Protein AF-A0A3D1XPF2-F1 (afdb_monomer)

Sequence (114 aa):
CIANILASRASQNQIRTLSVTQKDSYVVLDYTDQEIYVHKKSSSEHKLSKDSVRYKQESLVERIFVHKDNPLKLELKHFLDCATNGHQRKVAINNELYSLEIALNILGQFNKNH

Radius of gyration: 21.71 Å; Cα contacts (8 Å, |Δi|>4): 105; chains: 1; bounding box: 58×36×56 Å

Foldseek 3Di:
DDDDDDDDPPDPDDFDKDWDDDPFWIWIAGPVQRKIKIKGWDDWDFDDDPPDTDTDTDIDIDIDDDDDDDVVVVVVVQVCCCVPVVDDDPDDPVVVVVVVVVVVVVVVVVVVVD

Secondary structure (DSSP, 8-state):
--------SS-SS---EEEEE-SSEEEEEETTTTEEEEEEE---EEEEETTEEEEE--EEEEEEEPP---HHHHHHHHHHHHHHH-PPPSS-HHHHHHHHHHHHHHHHHHHH--

Solvent-accessible surface area (backbone atoms only — not comparable to full-atom values): 7271 Å² total; per-residue (Å²): 139,87,85,88,85,88,86,75,88,84,60,88,71,89,80,52,71,51,75,49,83,54,97,59,36,38,36,40,33,35,67,81,81,47,38,37,39,40,39,35,68,44,79,65,58,79,57,83,48,102,87,52,86,56,87,50,81,49,72,47,76,47,77,48,85,57,83,89,66,63,64,67,60,52,49,53,51,52,51,49,39,31,75,75,70,65,45,80,69,96,67,58,67,69,60,53,53,50,51,51,50,51,55,53,50,54,51,53,53,56,67,70,77,108

Mean predicted aligned error: 7.98 Å

Nearest PDB structures (foldseek):
  6yfs-assembly1_AA  TM=3.529E-01  e=3.588E-01  Leviviridae sp.
  6klw-assembly1_H  TM=2.448E-01  e=7.844E-01  Clostridium perfringens
  6yfj-assembly1_AA  TM=3.268E-01  e=2.317E+00  Leviviridae sp.
  8ptk-assembly1_K  TM=2.273E-01  e=1.432E+00  Sus scrofa
  6yfu-assembly1_AA  TM=1.561E-01  e=7.844E-01  Wenzhou levi-like virus 4

Structure (mmCIF, N/CA/C/O backbone):
data_AF-A0A3D1XPF2-F1
#
_entry.id   AF-A0A3D1XPF2-F1
#
loop_
_atom_site.group_PDB
_atom_site.id
_atom_site.type_symbol
_atom_site.label_atom_id
_atom_site.label_alt_id
_atom_site.label_comp_id
_atom_site.label_asym_id
_atom_site.label_entity_id
_atom_site.label_seq_id
_atom_site.pdbx_PDB_ins_code
_atom_site.Cartn_x
_atom_site.Cartn_y
_atom_site.Cartn_z
_atom_site.occupancy
_atom_site.B_iso_or_equiv
_atom_site.auth_seq_id
_atom_site.auth_comp_id
_atom_site.auth_asym_id
_atom_site.auth_atom_id
_atom_site.pdbx_PDB_model_num
ATOM 1 N N . CYS A 1 1 ? 14.061 -8.129 3.938 1.00 86.69 1 CYS A N 1
ATOM 2 C CA . CYS A 1 1 ? 13.899 -7.037 2.951 1.00 86.69 1 CYS A CA 1
ATOM 3 C C . CYS A 1 1 ? 14.203 -5.713 3.647 1.00 86.69 1 CYS A C 1
ATOM 5 O O . CYS A 1 1 ? 14.280 -5.700 4.869 1.00 86.69 1 CYS A O 1
ATOM 7 N N . ILE A 1 2 ? 14.403 -4.633 2.893 1.00 96.06 2 ILE A N 1
ATOM 8 C CA . ILE A 1 2 ? 14.538 -3.272 3.431 1.00 96.06 2 ILE A CA 1
ATOM 9 C C . ILE A 1 2 ? 13.383 -2.451 2.859 1.00 96.06 2 ILE A C 1
ATOM 11 O O . ILE A 1 2 ? 13.060 -2.605 1.681 1.00 96.06 2 ILE A O 1
ATOM 15 N N . ALA A 1 3 ? 12.763 -1.613 3.687 1.00 96.00 3 ALA A N 1
ATOM 16 C CA . ALA A 1 3 ? 11.699 -0.704 3.285 1.00 96.00 3 ALA A CA 1
ATOM 17 C C . ALA A 1 3 ? 12.087 0.729 3.660 1.00 96.00 3 ALA A C 1
ATOM 19 O O . ALA A 1 3 ? 12.429 0.995 4.810 1.00 96.00 3 ALA A O 1
ATOM 20 N N . ASN A 1 4 ? 12.007 1.638 2.688 1.00 95.94 4 ASN A N 1
ATOM 21 C CA . ASN A 1 4 ? 12.223 3.066 2.890 1.00 95.94 4 ASN A CA 1
ATOM 22 C C . ASN A 1 4 ? 10.875 3.778 2.778 1.00 95.94 4 ASN A C 1
ATOM 24 O O . ASN A 1 4 ? 10.213 3.680 1.746 1.00 95.94 4 ASN A O 1
ATOM 28 N N . ILE A 1 5 ? 10.478 4.492 3.831 1.00 94.88 5 ILE A N 1
ATOM 29 C CA . ILE A 1 5 ? 9.223 5.247 3.874 1.00 94.88 5 ILE A CA 1
ATOM 30 C C . ILE A 1 5 ? 9.572 6.730 3.957 1.00 94.88 5 ILE A C 1
ATOM 32 O O . ILE A 1 5 ? 10.199 7.171 4.918 1.00 94.88 5 ILE A O 1
ATOM 36 N N . LEU A 1 6 ? 9.161 7.495 2.947 1.00 94.38 6 LEU A N 1
ATOM 37 C CA . LEU A 1 6 ? 9.312 8.945 2.911 1.00 94.38 6 LEU A CA 1
ATOM 38 C C . LEU A 1 6 ? 7.940 9.596 3.076 1.00 94.38 6 LEU A C 1
ATOM 40 O O . LEU A 1 6 ? 7.027 9.334 2.296 1.00 94.38 6 LEU A O 1
ATOM 44 N N . ALA A 1 7 ? 7.814 10.475 4.065 1.00 93.56 7 ALA A N 1
ATOM 45 C CA . ALA A 1 7 ? 6.626 11.287 4.273 1.00 93.56 7 ALA A CA 1
ATOM 46 C C . ALA A 1 7 ? 7.035 12.733 4.564 1.00 93.56 7 ALA A C 1
ATOM 48 O O . ALA A 1 7 ? 7.929 12.987 5.368 1.00 93.56 7 ALA A O 1
ATOM 49 N N . SER A 1 8 ? 6.375 13.691 3.913 1.00 94.19 8 SER A N 1
ATOM 50 C CA . SER A 1 8 ? 6.598 15.118 4.142 1.00 94.19 8 SER A CA 1
ATOM 51 C C . SER A 1 8 ? 5.290 15.883 4.000 1.00 94.19 8 SER A C 1
ATOM 53 O O . SER A 1 8 ? 4.547 15.680 3.043 1.00 94.19 8 SER A O 1
ATOM 55 N N . ARG A 1 9 ? 5.026 16.785 4.950 1.00 94.19 9 ARG A N 1
ATOM 56 C CA . ARG A 1 9 ? 3.900 17.734 4.894 1.00 94.19 9 ARG A CA 1
ATOM 57 C C . ARG A 1 9 ? 4.291 19.094 4.308 1.00 94.19 9 ARG A C 1
ATOM 59 O O . ARG A 1 9 ? 3.423 19.935 4.126 1.00 94.19 9 ARG A O 1
ATOM 66 N N . ALA A 1 10 ? 5.580 19.325 4.053 1.00 96.50 10 ALA A N 1
ATOM 67 C CA . ALA A 1 10 ? 6.095 20.616 3.588 1.00 96.50 10 ALA A CA 1
ATOM 68 C C . ALA A 1 10 ? 6.041 20.778 2.057 1.00 96.50 10 ALA A C 1
ATOM 70 O O . ALA A 1 10 ? 6.163 21.888 1.549 1.00 96.50 10 ALA A O 1
ATOM 71 N N . SER A 1 11 ? 5.879 19.678 1.317 1.00 93.50 11 SER A N 1
ATOM 72 C CA . SER A 1 11 ? 5.784 19.700 -0.144 1.00 93.50 11 SER A CA 1
ATOM 73 C C . SER A 1 11 ? 4.402 20.168 -0.603 1.00 93.50 11 SER A C 1
ATOM 75 O O . SER A 1 11 ? 3.390 19.682 -0.105 1.00 93.50 11 SER A O 1
ATOM 77 N N . GLN A 1 12 ? 4.359 21.047 -1.608 1.00 92.81 12 GLN A N 1
ATOM 78 C CA . GLN A 1 12 ? 3.122 21.371 -2.334 1.00 92.81 12 GLN A CA 1
ATOM 79 C C . GLN A 1 12 ? 2.733 20.268 -3.331 1.00 92.81 12 GLN A C 1
ATOM 81 O O . GLN A 1 12 ? 1.551 20.063 -3.607 1.00 92.81 12 GLN A O 1
ATOM 86 N N . ASN A 1 13 ? 3.719 19.525 -3.843 1.00 92.06 13 ASN A N 1
ATOM 87 C CA . ASN A 1 13 ? 3.485 18.413 -4.757 1.00 92.06 13 ASN A CA 1
ATOM 88 C C . ASN A 1 13 ? 2.902 17.224 -3.990 1.00 92.06 13 ASN A C 1
ATOM 90 O O . ASN A 1 13 ? 3.500 16.760 -3.013 1.00 92.06 13 ASN A O 1
ATOM 94 N N . GLN A 1 14 ? 1.769 16.705 -4.465 1.00 92.06 14 GLN A N 1
ATOM 95 C CA . GLN A 1 14 ? 1.155 15.491 -3.934 1.00 92.06 14 GLN A CA 1
ATOM 96 C C . GLN A 1 14 ? 1.761 14.266 -4.620 1.00 92.06 14 GLN A C 1
ATOM 98 O O . GLN A 1 14 ? 1.378 13.921 -5.733 1.00 92.06 14 GLN A O 1
ATOM 103 N N . ILE A 1 15 ? 2.698 13.603 -3.944 1.00 94.25 15 ILE A N 1
ATOM 104 C CA . ILE A 1 15 ? 3.344 12.384 -4.438 1.00 94.25 15 ILE A CA 1
ATOM 105 C C . ILE A 1 15 ? 2.882 11.214 -3.574 1.00 94.25 15 ILE A C 1
ATOM 107 O O . ILE A 1 15 ? 3.075 11.218 -2.358 1.00 94.25 15 ILE A O 1
ATOM 111 N N . ARG A 1 16 ? 2.250 10.218 -4.201 1.00 95.38 16 ARG A N 1
ATOM 112 C CA . ARG A 1 16 ? 1.764 8.998 -3.546 1.00 95.38 16 ARG A CA 1
ATOM 113 C C . ARG A 1 16 ? 2.187 7.801 -4.384 1.00 95.38 16 ARG A C 1
ATOM 115 O O . ARG A 1 16 ? 1.417 7.303 -5.197 1.00 95.38 16 ARG A O 1
ATOM 122 N N . THR A 1 17 ? 3.425 7.365 -4.199 1.00 96.19 17 THR A N 1
ATOM 123 C CA . THR A 1 17 ? 4.017 6.282 -4.989 1.00 96.19 17 THR A CA 1
ATOM 124 C C . THR A 1 17 ? 4.568 5.185 -4.092 1.00 96.19 17 THR A C 1
ATOM 126 O O . THR A 1 17 ? 5.159 5.476 -3.053 1.00 96.19 17 THR A O 1
ATOM 129 N N . LEU A 1 18 ? 4.432 3.933 -4.516 1.00 97.56 18 LEU A N 1
ATOM 130 C CA . LEU A 1 18 ? 5.123 2.785 -3.932 1.00 97.56 18 LEU A CA 1
ATOM 131 C C . LEU A 1 18 ? 5.974 2.135 -5.017 1.00 97.56 18 LEU A C 1
ATOM 133 O O . LEU A 1 18 ? 5.484 1.893 -6.116 1.00 97.56 18 LEU A O 1
ATOM 137 N N . SER A 1 19 ? 7.223 1.807 -4.701 1.00 97.12 19 SER A N 1
ATOM 138 C CA . SER A 1 19 ? 8.052 0.981 -5.570 1.00 97.12 19 SER A CA 1
ATOM 139 C C . SER A 1 19 ? 8.560 -0.257 -4.844 1.00 97.12 19 SER A C 1
ATOM 141 O O . SER A 1 19 ? 8.886 -0.224 -3.657 1.00 97.12 19 SER A O 1
ATOM 143 N N . VAL A 1 20 ? 8.593 -1.377 -5.562 1.00 97.44 20 VAL A N 1
ATOM 144 C CA . VAL A 1 20 ? 9.035 -2.672 -5.047 1.00 97.44 20 VAL A CA 1
ATOM 145 C C . VAL A 1 20 ? 10.057 -3.250 -6.011 1.00 97.44 20 VAL A C 1
ATOM 147 O O . VAL A 1 20 ? 9.727 -3.650 -7.128 1.00 97.44 20 VAL A O 1
ATOM 150 N N . THR A 1 21 ? 11.306 -3.313 -5.561 1.00 95.69 21 THR A N 1
ATOM 151 C CA . THR A 1 21 ? 12.392 -3.959 -6.300 1.00 95.69 21 THR A CA 1
ATOM 152 C C . THR A 1 21 ? 12.504 -5.415 -5.877 1.00 95.69 21 THR A C 1
ATOM 154 O O . THR A 1 21 ? 12.659 -5.727 -4.696 1.00 95.69 21 THR A O 1
ATOM 157 N N . GLN A 1 22 ? 12.435 -6.309 -6.853 1.00 94.38 22 GLN A N 1
ATOM 158 C CA . GLN A 1 22 ? 12.567 -7.751 -6.693 1.00 94.38 22 GLN A CA 1
ATOM 159 C C . GLN A 1 22 ? 13.713 -8.252 -7.580 1.00 94.38 22 GLN A C 1
ATOM 161 O O . GLN A 1 22 ? 14.294 -7.497 -8.356 1.00 94.38 22 GLN A O 1
ATOM 166 N N . LYS A 1 23 ? 14.056 -9.537 -7.459 1.00 91.94 23 LYS A N 1
ATOM 167 C CA . LYS A 1 23 ? 15.169 -10.147 -8.201 1.00 91.94 23 LYS A CA 1
ATOM 168 C C . LYS A 1 23 ? 15.046 -9.963 -9.722 1.00 91.94 23 LYS A C 1
ATOM 170 O O . LYS A 1 23 ? 16.033 -9.637 -10.375 1.00 91.94 23 LYS A O 1
ATOM 175 N N . ASP A 1 24 ? 13.838 -10.150 -10.251 1.00 90.88 24 ASP A N 1
ATOM 176 C CA . ASP A 1 24 ? 13.580 -10.225 -11.695 1.00 90.88 24 ASP A CA 1
ATOM 177 C C . ASP A 1 24 ? 12.594 -9.147 -12.193 1.00 90.88 24 ASP A C 1
ATOM 179 O O . ASP A 1 24 ? 12.288 -9.070 -13.386 1.00 90.88 24 ASP A O 1
ATOM 183 N N . SER A 1 25 ? 12.110 -8.287 -11.292 1.00 92.75 25 SER A N 1
ATOM 184 C CA . SER A 1 25 ? 11.102 -7.268 -11.590 1.00 92.75 25 SER A CA 1
ATOM 185 C C . SER A 1 25 ? 11.225 -6.024 -10.717 1.00 92.75 25 SER A C 1
ATOM 187 O O . SER A 1 25 ? 11.709 -6.061 -9.586 1.00 92.75 25 SER A O 1
ATOM 189 N N . TYR A 1 26 ? 10.726 -4.913 -11.246 1.00 95.06 26 TYR A N 1
ATOM 190 C CA . TYR A 1 26 ? 10.549 -3.655 -10.540 1.00 95.06 26 TYR A CA 1
ATOM 191 C C . TYR A 1 26 ? 9.110 -3.183 -10.729 1.00 95.06 26 TYR A C 1
ATOM 193 O O . TYR A 1 26 ? 8.665 -2.968 -11.856 1.00 95.06 26 TYR A O 1
ATOM 201 N N . VAL A 1 27 ? 8.372 -3.077 -9.628 1.00 96.31 27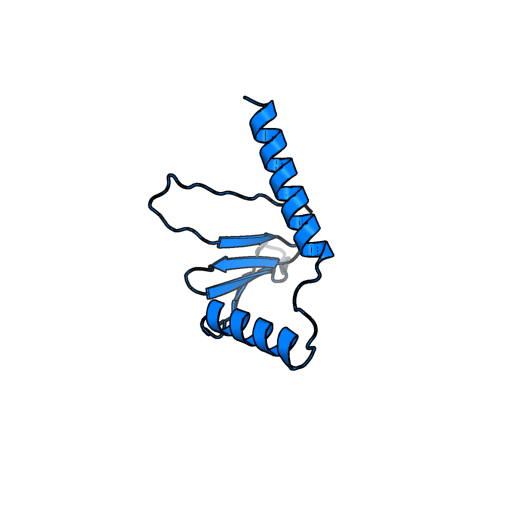 VAL A N 1
ATOM 202 C CA . VAL A 1 27 ? 6.967 -2.663 -9.629 1.00 96.31 27 VAL A CA 1
ATOM 203 C C . VAL A 1 27 ? 6.878 -1.228 -9.144 1.00 96.31 27 VAL A C 1
ATOM 205 O O . VAL A 1 27 ? 7.452 -0.903 -8.108 1.00 96.31 27 VAL A O 1
ATOM 208 N N . VAL A 1 28 ? 6.141 -0.386 -9.861 1.00 96.62 28 VAL A N 1
ATOM 209 C CA . VAL A 1 28 ? 5.822 0.987 -9.462 1.00 96.62 28 VAL A CA 1
ATOM 210 C C . VAL A 1 28 ? 4.314 1.141 -9.437 1.00 96.62 28 VAL A C 1
ATOM 212 O O . VAL A 1 28 ? 3.639 0.792 -10.399 1.00 96.62 28 VAL A O 1
ATOM 215 N N . LEU A 1 29 ? 3.793 1.664 -8.337 1.00 95.69 29 LEU A N 1
ATOM 216 C CA . LEU A 1 29 ? 2.392 2.004 -8.156 1.00 95.69 29 LEU A CA 1
ATOM 217 C C . LEU A 1 29 ? 2.282 3.509 -7.929 1.00 95.69 29 LEU A C 1
ATOM 219 O O . LEU A 1 29 ? 2.893 4.030 -6.994 1.00 95.69 29 LEU A O 1
ATOM 223 N N . ASP A 1 30 ? 1.478 4.173 -8.752 1.00 92.81 30 ASP A N 1
ATOM 224 C CA . ASP A 1 30 ? 1.009 5.535 -8.516 1.00 92.81 30 ASP A CA 1
ATOM 225 C C . ASP A 1 30 ? -0.420 5.480 -7.959 1.00 92.81 30 ASP A C 1
ATOM 227 O O . ASP A 1 30 ? -1.354 5.043 -8.634 1.00 92.81 30 ASP A O 1
ATOM 231 N N . TYR A 1 31 ? -0.597 5.894 -6.703 1.00 91.06 31 TYR A N 1
ATOM 232 C CA . TYR A 1 31 ? -1.903 5.890 -6.042 1.00 91.06 31 TYR A CA 1
ATOM 233 C C . TYR A 1 31 ? -2.800 7.055 -6.474 1.00 91.06 31 TYR A C 1
ATOM 235 O O . TYR A 1 31 ? -4.014 6.974 -6.283 1.00 91.06 31 TYR A O 1
ATOM 243 N N . THR A 1 32 ? -2.230 8.136 -7.013 1.00 88.94 32 THR A N 1
ATOM 244 C CA . THR A 1 32 ? -2.994 9.273 -7.537 1.00 88.94 32 THR A CA 1
ATOM 245 C C . THR A 1 32 ? -3.695 8.861 -8.826 1.00 88.94 32 THR A C 1
ATOM 247 O O . THR A 1 32 ? -4.913 9.003 -8.936 1.00 88.94 32 THR A O 1
ATOM 250 N N . ASP A 1 33 ? -2.948 8.265 -9.755 1.00 87.44 33 ASP A N 1
ATOM 251 C CA . ASP A 1 33 ? -3.491 7.856 -11.054 1.00 87.44 33 ASP A CA 1
ATOM 252 C C . ASP A 1 33 ? -4.094 6.440 -11.042 1.00 87.44 33 ASP A C 1
ATOM 254 O O . ASP A 1 33 ? -4.850 6.080 -11.954 1.00 87.44 33 ASP A O 1
ATOM 258 N N . GLN A 1 34 ? -3.851 5.679 -9.967 1.00 87.50 34 GLN A N 1
ATOM 259 C CA . GLN A 1 34 ? -4.236 4.273 -9.784 1.00 87.50 34 GLN A CA 1
ATOM 260 C C . GLN A 1 34 ? -3.654 3.373 -10.878 1.00 87.50 34 GLN A C 1
ATOM 262 O O . GLN A 1 34 ? -4.351 2.561 -11.491 1.00 87.50 34 GLN A O 1
ATOM 267 N N . GLU A 1 35 ? -2.357 3.531 -11.127 1.00 90.56 35 GLU A N 1
ATOM 268 C CA . GLU A 1 35 ? -1.639 2.815 -12.177 1.00 90.56 35 GLU A CA 1
ATOM 269 C C . GLU A 1 35 ? -0.521 1.969 -11.600 1.00 90.56 35 GLU A C 1
ATOM 271 O O . GLU A 1 35 ? 0.230 2.416 -10.733 1.00 90.56 35 GLU A O 1
ATOM 276 N N . ILE A 1 36 ? -0.394 0.746 -12.113 1.00 95.25 36 ILE A N 1
ATOM 277 C CA . ILE A 1 36 ? 0.686 -0.161 -11.744 1.00 95.25 36 ILE A CA 1
ATOM 278 C C . ILE A 1 36 ? 1.516 -0.455 -12.988 1.00 95.25 36 ILE A C 1
ATOM 280 O O . ILE A 1 36 ? 1.000 -0.921 -14.005 1.00 95.25 36 ILE A O 1
ATOM 284 N N . TYR A 1 37 ? 2.816 -0.220 -12.874 1.00 95.00 37 TYR A N 1
ATOM 285 C CA . TYR A 1 37 ? 3.822 -0.532 -13.874 1.00 95.00 37 TYR A CA 1
ATOM 286 C C . TYR A 1 37 ? 4.691 -1.672 -13.363 1.00 95.00 37 TYR A C 1
ATOM 288 O O . TYR A 1 37 ? 5.267 -1.586 -12.279 1.00 95.00 37 TYR A O 1
ATOM 296 N N . VAL A 1 38 ? 4.801 -2.742 -14.144 1.00 95.25 38 VAL A N 1
ATOM 297 C CA . VAL A 1 38 ? 5.683 -3.870 -13.847 1.00 95.25 38 VAL A CA 1
ATOM 298 C C . VAL A 1 38 ? 6.762 -3.923 -14.915 1.00 95.25 38 VAL A C 1
ATOM 300 O O . VAL A 1 38 ? 6.512 -4.292 -16.061 1.00 95.25 38 VAL A O 1
ATOM 303 N N . HIS A 1 39 ? 7.978 -3.558 -14.530 1.00 92.81 39 HIS A N 1
ATOM 304 C CA . HIS A 1 39 ? 9.164 -3.683 -15.363 1.00 92.81 39 HIS A CA 1
ATOM 305 C C . HIS A 1 39 ? 9.784 -5.056 -15.111 1.00 92.81 39 HIS A C 1
ATOM 307 O O . HIS A 1 39 ? 10.259 -5.322 -14.007 1.00 92.81 39 HIS A O 1
ATOM 313 N N . LYS A 1 40 ? 9.775 -5.939 -16.109 1.00 88.69 40 LYS A N 1
ATOM 314 C CA . LYS A 1 40 ? 10.376 -7.275 -16.015 1.00 88.69 40 LYS A CA 1
ATOM 315 C C . LYS A 1 40 ? 11.711 -7.302 -16.739 1.00 88.69 40 LYS A C 1
ATOM 317 O O . LYS A 1 40 ? 11.842 -6.793 -17.855 1.00 88.69 40 LYS A O 1
ATOM 322 N N . LYS A 1 41 ? 12.696 -7.947 -16.118 1.00 76.81 41 LYS A N 1
ATOM 323 C CA . LYS A 1 41 ? 13.962 -8.255 -16.778 1.00 76.81 41 LYS A CA 1
ATOM 324 C C . LYS A 1 41 ? 13.700 -9.330 -17.838 1.00 76.81 41 LYS A C 1
ATOM 326 O O . LYS A 1 41 ? 13.340 -10.449 -17.485 1.00 76.81 41 LYS A O 1
ATOM 331 N N . SER A 1 42 ? 13.859 -9.003 -19.121 1.00 64.81 42 SER A N 1
ATOM 332 C CA . SER A 1 42 ? 13.871 -10.027 -20.174 1.00 64.81 42 SER A CA 1
ATOM 333 C C . SER A 1 42 ? 15.264 -10.658 -20.258 1.00 64.81 42 SER A C 1
ATOM 335 O O . SER A 1 42 ? 16.264 -10.059 -19.846 1.00 64.81 42 SER A O 1
ATOM 337 N N . SER A 1 43 ? 15.332 -11.893 -20.751 1.00 60.28 43 SER A N 1
ATOM 338 C CA . SER A 1 43 ? 16.578 -12.641 -20.905 1.00 60.28 43 SER A CA 1
ATOM 339 C C . SER A 1 43 ? 17.574 -11.879 -21.781 1.00 60.28 43 SER A C 1
ATOM 341 O O . SER A 1 43 ? 17.261 -11.482 -22.902 1.00 60.28 43 SER A O 1
ATOM 343 N N . SER A 1 44 ? 18.796 -11.702 -21.286 1.00 56.56 44 SER A N 1
ATOM 344 C CA . SER A 1 44 ? 19.924 -11.218 -22.078 1.00 56.56 44 SER A CA 1
ATOM 345 C C . SER A 1 44 ? 20.442 -12.357 -22.959 1.00 56.56 44 SER A C 1
ATOM 347 O O . SER A 1 44 ? 21.075 -13.286 -22.456 1.00 56.56 44 SER A O 1
ATOM 349 N N . GLU A 1 45 ? 20.179 -12.312 -24.265 1.00 52.72 45 GLU A N 1
ATOM 350 C CA . GLU A 1 45 ? 20.828 -13.225 -25.210 1.00 52.72 45 GLU A CA 1
ATOM 351 C C . GLU A 1 45 ? 22.250 -12.736 -25.520 1.00 52.72 45 GLU A C 1
ATOM 353 O O . GLU A 1 45 ? 22.448 -11.674 -26.115 1.00 52.72 45 GLU A O 1
ATOM 358 N N . HIS A 1 46 ? 23.256 -13.536 -25.162 1.00 51.75 46 HIS A N 1
ATOM 359 C CA . HIS A 1 46 ? 24.629 -13.357 -25.629 1.00 51.75 46 HIS A CA 1
ATOM 360 C C . HIS A 1 46 ? 24.844 -14.189 -26.897 1.00 51.75 46 HIS A C 1
ATOM 362 O O . HIS A 1 46 ? 25.154 -15.376 -26.822 1.00 51.75 46 HIS A O 1
ATOM 368 N N . LYS A 1 47 ? 24.704 -13.582 -28.080 1.00 52.31 47 LYS A N 1
ATOM 369 C CA . LYS A 1 47 ? 25.179 -14.210 -29.324 1.00 52.31 47 LYS A CA 1
ATOM 370 C C . LYS A 1 47 ? 26.636 -13.818 -29.550 1.00 52.31 47 LYS A C 1
ATOM 372 O O . LYS A 1 47 ? 26.923 -12.716 -30.012 1.00 52.31 47 LYS A O 1
ATOM 377 N N . LEU A 1 48 ? 27.555 -14.722 -29.210 1.00 50.38 48 LEU A N 1
ATOM 378 C CA . LEU A 1 48 ? 28.952 -14.635 -29.634 1.00 50.38 48 LEU A CA 1
ATOM 379 C C . LEU A 1 48 ? 29.023 -14.985 -31.127 1.00 50.38 48 LEU A C 1
ATOM 381 O O . LEU A 1 48 ? 28.924 -16.151 -31.499 1.00 50.38 48 LEU A O 1
ATOM 385 N N . SER A 1 49 ? 29.174 -13.977 -31.985 1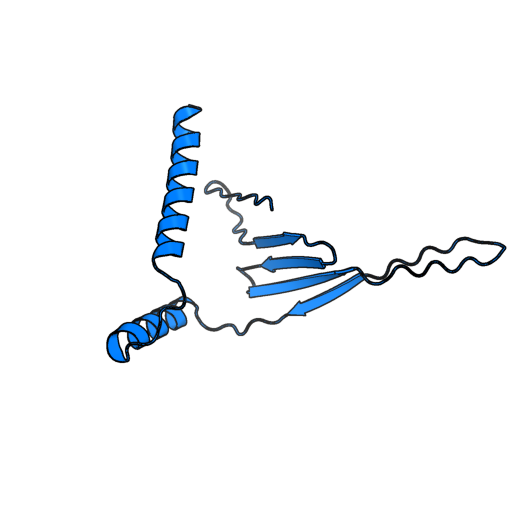.00 55.31 49 SER A N 1
ATOM 386 C CA . SER A 1 49 ? 29.688 -14.175 -33.345 1.00 55.31 49 SER A CA 1
ATOM 387 C C . SER A 1 49 ? 31.175 -13.829 -33.345 1.00 55.31 49 SER A C 1
ATOM 389 O O . SER A 1 49 ? 31.576 -12.913 -32.625 1.00 55.31 49 SER A O 1
ATOM 391 N N . LYS A 1 50 ? 31.982 -14.555 -34.131 1.00 57.72 50 LYS A N 1
ATOM 392 C CA . LYS A 1 50 ? 33.459 -14.507 -34.120 1.00 57.72 50 LYS A CA 1
ATOM 393 C C . LYS A 1 50 ? 34.071 -13.102 -34.270 1.00 57.72 50 LYS A C 1
ATOM 395 O O . LYS A 1 50 ? 35.207 -12.933 -33.851 1.00 57.72 50 LYS A O 1
ATOM 400 N N . ASP A 1 51 ? 33.318 -12.110 -34.754 1.00 59.59 51 ASP A N 1
ATOM 401 C CA . ASP A 1 51 ? 33.840 -10.771 -35.070 1.00 59.59 51 ASP A CA 1
ATOM 402 C C . ASP A 1 51 ? 33.162 -9.599 -34.331 1.00 59.59 51 ASP A C 1
ATOM 404 O O . ASP A 1 51 ? 33.536 -8.447 -34.537 1.00 59.59 51 ASP A O 1
ATOM 408 N N . SER A 1 52 ? 32.176 -9.835 -33.453 1.00 56.72 52 SER A N 1
ATOM 409 C CA . SER A 1 52 ? 31.600 -8.749 -32.638 1.00 56.72 52 SER A CA 1
ATOM 410 C C . SER A 1 52 ? 30.736 -9.262 -31.487 1.00 56.72 52 SER A C 1
ATOM 412 O O . SER A 1 52 ? 29.835 -10.078 -31.701 1.00 56.72 52 SER A O 1
ATOM 414 N N . VAL A 1 53 ? 30.927 -8.712 -30.286 1.00 58.59 53 VAL A N 1
ATOM 415 C CA . VAL A 1 53 ? 29.993 -8.885 -29.165 1.00 58.59 53 VAL A CA 1
ATOM 416 C C . VAL A 1 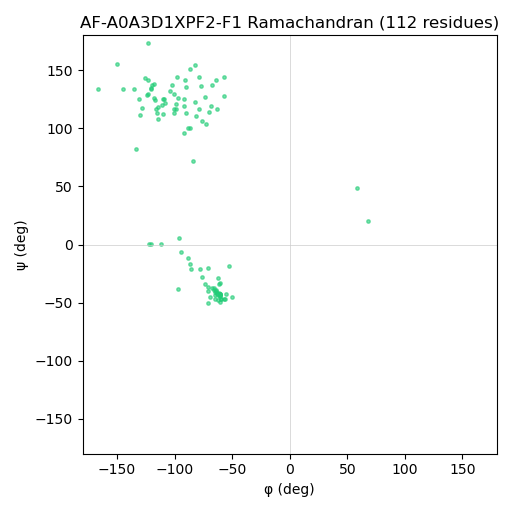53 ? 28.835 -7.901 -29.348 1.00 58.59 53 VAL A C 1
ATOM 418 O O . VAL A 1 53 ? 29.019 -6.694 -29.214 1.00 58.59 53 VAL A O 1
ATOM 421 N N . ARG A 1 54 ? 27.629 -8.397 -29.650 1.00 58.62 54 ARG A N 1
ATOM 422 C CA . ARG A 1 54 ? 26.394 -7.595 -29.582 1.00 58.62 54 ARG A CA 1
ATOM 423 C C . ARG A 1 54 ? 25.673 -7.894 -28.273 1.00 58.62 54 ARG A C 1
ATOM 425 O O . ARG A 1 54 ? 25.240 -9.021 -28.050 1.00 58.62 54 ARG A O 1
ATOM 432 N N . TYR A 1 55 ? 25.540 -6.881 -27.423 1.00 55.19 55 TYR A N 1
ATOM 433 C CA . TYR A 1 55 ? 24.741 -6.950 -26.202 1.00 55.19 55 TYR A CA 1
ATOM 434 C C . TYR A 1 55 ? 23.314 -6.476 -26.506 1.00 55.19 55 TYR A C 1
ATOM 436 O O . TYR A 1 55 ? 23.123 -5.335 -26.926 1.00 55.19 55 TYR A O 1
ATOM 444 N N . LYS A 1 56 ? 22.315 -7.346 -26.319 1.00 61.72 56 LYS A N 1
ATOM 445 C CA . LYS A 1 56 ? 20.893 -6.987 -26.403 1.00 61.72 56 LYS A CA 1
ATOM 446 C C . LYS A 1 56 ? 20.266 -7.187 -25.029 1.00 61.72 56 LYS A C 1
ATOM 448 O O . LYS A 1 56 ? 20.214 -8.306 -24.526 1.00 61.72 56 LYS A O 1
ATOM 453 N N . GLN A 1 57 ? 19.798 -6.097 -24.433 1.00 61.94 57 GLN A N 1
ATOM 454 C CA . GLN A 1 57 ? 19.016 -6.127 -23.206 1.00 61.94 57 GLN A CA 1
ATOM 455 C C . GLN A 1 57 ? 17.585 -5.741 -23.548 1.00 61.94 57 GLN A C 1
ATOM 457 O O . GLN A 1 57 ? 17.313 -4.609 -23.940 1.00 61.94 57 GLN A O 1
ATOM 462 N N . GLU A 1 58 ? 16.678 -6.699 -23.425 1.00 65.88 58 GLU A N 1
ATOM 463 C CA . GLU A 1 58 ? 15.251 -6.453 -23.567 1.00 65.88 58 GLU A CA 1
ATOM 464 C C . GLU A 1 58 ? 14.653 -6.130 -22.190 1.00 65.88 58 GLU A C 1
ATOM 466 O O . GLU A 1 58 ? 15.038 -6.696 -21.164 1.00 65.88 58 GLU A O 1
ATOM 471 N N . SER A 1 59 ? 13.717 -5.189 -22.159 1.00 68.25 59 SER A N 1
ATOM 472 C CA . SER A 1 59 ? 12.954 -4.830 -20.966 1.00 68.25 59 SER A CA 1
ATOM 473 C C . SER A 1 59 ? 11.487 -4.808 -21.360 1.00 68.25 59 SER A C 1
ATOM 475 O O . SER A 1 59 ? 11.127 -4.150 -22.337 1.00 68.25 59 SER A O 1
ATOM 477 N N . LEU A 1 60 ? 10.659 -5.562 -20.640 1.00 83.31 60 LEU A N 1
ATOM 478 C CA . LEU A 1 60 ? 9.214 -5.590 -20.847 1.00 83.31 60 LEU A CA 1
ATOM 479 C C . LEU A 1 60 ? 8.562 -4.707 -19.784 1.00 83.31 60 LEU A C 1
ATOM 481 O O . LEU A 1 60 ? 8.846 -4.867 -18.596 1.00 83.31 60 LEU A O 1
ATOM 485 N N . VAL A 1 61 ? 7.684 -3.796 -20.204 1.00 87.94 61 VAL A N 1
ATOM 486 C CA . VAL A 1 61 ? 6.896 -2.961 -19.291 1.00 87.94 61 VAL A CA 1
ATOM 487 C C . VAL A 1 61 ? 5.427 -3.315 -19.453 1.00 87.94 61 VAL A C 1
ATOM 489 O O . VAL A 1 61 ? 4.834 -3.077 -20.502 1.00 87.94 61 VAL A O 1
ATOM 492 N N . GLU A 1 62 ? 4.845 -3.888 -18.407 1.00 90.50 62 GLU A N 1
ATOM 493 C CA . GLU A 1 62 ? 3.416 -4.180 -18.332 1.00 90.50 62 GLU A CA 1
ATOM 494 C C . GLU A 1 62 ? 2.719 -3.058 -17.561 1.00 90.50 62 GLU A C 1
ATOM 496 O O . GLU A 1 62 ? 3.098 -2.744 -16.432 1.00 90.50 62 GLU A O 1
ATOM 501 N N . ARG A 1 63 ? 1.690 -2.458 -18.165 1.00 92.00 63 ARG A N 1
ATOM 502 C CA . ARG A 1 63 ? 0.804 -1.499 -17.498 1.00 92.00 63 ARG A CA 1
ATOM 503 C C . ARG A 1 63 ? -0.476 -2.216 -17.097 1.00 92.00 63 ARG A C 1
ATOM 505 O O . ARG A 1 63 ? -1.213 -2.693 -17.957 1.00 92.00 63 ARG A O 1
ATOM 512 N N . ILE A 1 64 ? -0.733 -2.287 -15.797 1.00 90.56 64 ILE A N 1
ATOM 513 C CA . ILE A 1 64 ? -1.933 -2.906 -15.239 1.00 90.56 64 ILE A CA 1
ATOM 514 C C . ILE A 1 64 ? -2.931 -1.795 -14.921 1.00 90.56 64 ILE A C 1
ATOM 516 O O . ILE A 1 64 ? -2.653 -0.892 -14.129 1.00 90.56 64 ILE A O 1
ATOM 520 N N . PHE A 1 65 ? -4.105 -1.878 -15.541 1.00 82.75 65 PHE A N 1
ATOM 521 C CA . PHE A 1 65 ? -5.214 -0.974 -15.264 1.00 82.75 65 PHE A CA 1
ATOM 522 C C . PHE A 1 65 ? -5.973 -1.447 -14.028 1.00 82.75 65 PHE A C 1
ATOM 524 O O . PHE A 1 65 ? -6.472 -2.573 -13.988 1.00 82.75 65 PHE A O 1
ATOM 531 N N . VAL A 1 66 ? -6.079 -0.579 -13.025 1.00 84.25 66 VAL A N 1
ATOM 532 C CA . VAL A 1 66 ? -6.888 -0.834 -11.832 1.00 84.25 66 VAL A CA 1
ATOM 533 C C . VAL A 1 66 ? -8.303 -0.311 -12.071 1.00 84.25 66 VAL A C 1
ATOM 535 O O . VAL A 1 66 ? -8.494 0.788 -12.596 1.00 84.25 66 VAL A O 1
ATOM 538 N N . HIS A 1 67 ? -9.313 -1.098 -11.698 1.00 79.12 67 HIS A N 1
ATOM 539 C CA . HIS A 1 67 ? -10.699 -0.645 -11.761 1.00 79.12 67 HIS A CA 1
ATOM 540 C C . HIS A 1 67 ? -10.938 0.460 -10.723 1.00 79.12 67 HIS A C 1
ATOM 542 O O . HIS A 1 67 ? -10.775 0.237 -9.522 1.00 79.12 67 HIS A O 1
ATOM 548 N N . LYS A 1 68 ? -11.318 1.652 -11.194 1.00 76.25 68 LYS A N 1
ATOM 549 C CA . LYS A 1 68 ? -11.433 2.864 -10.374 1.00 76.25 68 LYS A CA 1
ATOM 550 C C . LYS A 1 68 ? -12.782 2.940 -9.660 1.00 76.25 68 LYS A C 1
ATOM 552 O O . LYS A 1 68 ? -13.636 3.749 -10.010 1.00 76.25 68 LYS A O 1
ATOM 557 N N . ASP A 1 69 ? -12.979 2.102 -8.651 1.00 84.94 69 ASP A N 1
ATOM 558 C CA . ASP A 1 69 ? -14.071 2.292 -7.697 1.00 84.94 69 ASP A CA 1
ATOM 559 C C . ASP A 1 69 ? -13.635 3.222 -6.557 1.00 84.94 69 ASP A C 1
ATOM 561 O O . ASP A 1 69 ? -12.462 3.287 -6.188 1.00 84.94 69 ASP A O 1
ATOM 565 N N . ASN A 1 70 ? -14.587 3.951 -5.969 1.00 90.06 70 ASN A N 1
ATOM 566 C CA . ASN A 1 70 ? -14.291 4.812 -4.826 1.00 90.06 70 ASN A CA 1
ATOM 567 C C . ASN A 1 70 ? -13.818 3.945 -3.631 1.00 90.06 70 ASN A C 1
ATOM 569 O O . ASN A 1 70 ? -14.609 3.141 -3.125 1.00 90.06 70 ASN A O 1
ATOM 573 N N . PRO A 1 71 ? -12.568 4.100 -3.150 1.00 90.06 71 PRO A N 1
ATOM 574 C CA . PRO A 1 71 ? -11.999 3.204 -2.144 1.00 90.06 71 PRO A CA 1
ATOM 575 C C . PRO A 1 71 ? -12.728 3.298 -0.799 1.00 90.06 71 PRO A C 1
ATOM 577 O O . PRO A 1 71 ? -12.989 2.270 -0.182 1.00 90.06 71 PRO A O 1
ATOM 580 N N . LEU A 1 72 ? -13.157 4.499 -0.396 1.00 93.94 72 LEU A N 1
ATOM 581 C CA . LEU A 1 72 ? -13.935 4.700 0.829 1.00 93.94 72 LEU A CA 1
ATOM 582 C C . LEU A 1 72 ? -15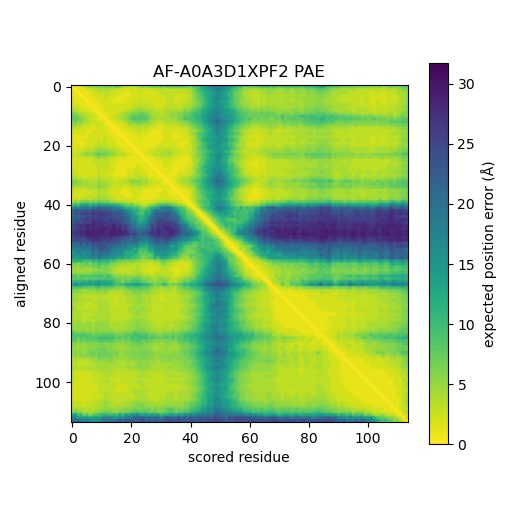.304 4.010 0.740 1.00 93.94 72 LEU A C 1
ATOM 584 O O . LEU A 1 72 ? -15.747 3.361 1.682 1.00 93.94 72 LEU A O 1
ATOM 588 N N . LYS A 1 73 ? -15.968 4.080 -0.418 1.00 95.56 73 LYS A N 1
ATOM 589 C CA . LYS A 1 73 ? -17.222 3.349 -0.660 1.00 95.56 73 LYS A CA 1
ATOM 590 C C . LYS A 1 73 ? -17.014 1.839 -0.534 1.00 95.56 73 LYS A C 1
ATOM 592 O O . LYS A 1 73 ? -17.865 1.163 0.040 1.00 95.56 73 LYS A O 1
ATOM 597 N N . LEU A 1 74 ? -15.924 1.302 -1.084 1.00 94.00 74 LEU A N 1
ATOM 598 C CA . LEU A 1 74 ? -15.605 -0.126 -0.984 1.00 94.00 74 LEU A CA 1
ATOM 599 C C . LEU A 1 74 ? -15.293 -0.547 0.457 1.00 94.00 74 LEU A C 1
ATOM 601 O O . LEU A 1 74 ? -15.724 -1.618 0.879 1.00 94.00 74 LEU A O 1
ATOM 605 N N . GLU A 1 75 ? -14.585 0.290 1.209 1.00 94.62 75 GLU A N 1
ATOM 606 C CA . GLU A 1 75 ? -14.274 0.061 2.620 1.00 94.62 75 GLU A CA 1
ATOM 607 C C . GLU A 1 75 ? -15.535 0.069 3.490 1.00 94.62 75 GLU A C 1
ATOM 609 O O . GLU A 1 75 ? -15.758 -0.868 4.253 1.00 94.62 75 GLU A O 1
ATOM 614 N N . LEU A 1 76 ? -16.417 1.057 3.317 1.00 96.81 76 LEU A N 1
ATOM 615 C CA . LEU A 1 76 ? -17.683 1.132 4.052 1.00 96.81 76 LEU A CA 1
ATOM 616 C C . LEU A 1 76 ? -18.611 -0.043 3.727 1.00 96.81 76 LEU A C 1
ATOM 618 O O . LEU A 1 76 ? -19.238 -0.599 4.627 1.00 96.81 76 LEU A O 1
ATOM 622 N N . LYS A 1 77 ? -18.677 -0.464 2.458 1.00 96.19 77 LYS A N 1
ATOM 623 C CA . LYS A 1 77 ? -19.405 -1.683 2.071 1.00 96.19 77 LYS A CA 1
ATOM 624 C C . LYS A 1 77 ? -18.843 -2.915 2.773 1.00 96.19 77 LYS A C 1
ATOM 626 O O . LYS A 1 77 ? -19.611 -3.700 3.314 1.00 96.19 77 LYS A O 1
ATOM 631 N N . HIS A 1 78 ? -17.518 -3.062 2.779 1.00 95.69 78 HIS A N 1
ATOM 632 C CA . HIS A 1 78 ? -16.833 -4.165 3.453 1.00 95.69 78 HIS A CA 1
ATOM 633 C C . HIS A 1 78 ? -17.105 -4.162 4.963 1.00 95.69 78 HIS A C 1
ATOM 635 O O . HIS A 1 78 ? -17.367 -5.209 5.550 1.00 95.69 78 HIS A O 1
ATOM 641 N N . PHE A 1 79 ? -17.090 -2.986 5.590 1.00 95.75 79 PHE A N 1
ATOM 642 C CA . PHE A 1 79 ? -17.431 -2.818 7.000 1.00 95.75 79 PHE A CA 1
A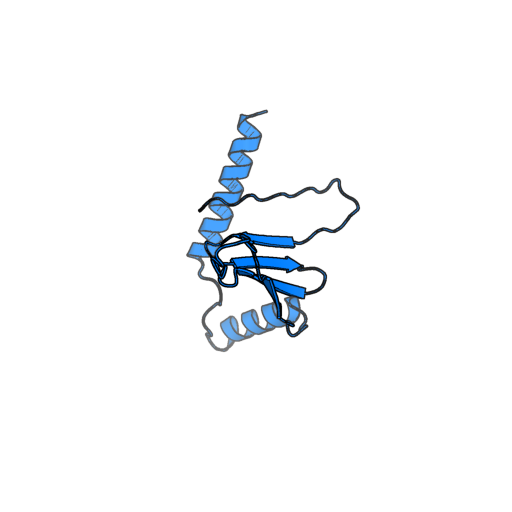TOM 643 C C . PHE A 1 79 ? -18.870 -3.259 7.304 1.00 95.75 79 PHE A C 1
ATOM 645 O O . PHE A 1 79 ? -19.079 -4.060 8.215 1.00 95.75 79 PHE A O 1
ATOM 652 N N . LEU A 1 80 ? -19.848 -2.785 6.524 1.00 97.62 80 LEU A N 1
ATOM 653 C CA . LEU A 1 80 ? -21.253 -3.166 6.689 1.00 97.62 80 LEU A CA 1
ATOM 654 C C . LEU A 1 80 ? -21.453 -4.672 6.514 1.00 97.62 80 LEU A C 1
ATOM 656 O O . LEU A 1 80 ? -22.159 -5.282 7.310 1.00 97.62 80 LEU A O 1
ATOM 660 N N . ASP A 1 81 ? -20.806 -5.278 5.521 1.00 97.06 81 ASP A N 1
ATOM 661 C CA . ASP A 1 81 ? -20.881 -6.718 5.268 1.00 97.06 81 ASP A CA 1
ATOM 662 C C . ASP A 1 81 ? -20.305 -7.540 6.434 1.00 97.06 81 ASP A C 1
ATOM 664 O O . ASP A 1 81 ? -20.919 -8.499 6.899 1.00 97.06 81 ASP A O 1
ATOM 668 N N . CYS A 1 82 ? -19.177 -7.107 7.008 1.00 96.50 82 CYS A N 1
ATOM 669 C CA . CYS A 1 82 ? -18.632 -7.724 8.221 1.00 96.50 82 CYS A CA 1
ATOM 670 C C . CYS A 1 82 ? -19.601 -7.611 9.409 1.00 96.50 82 CYS A C 1
ATOM 672 O O . CYS A 1 82 ? -19.792 -8.579 10.141 1.00 96.50 82 CYS A O 1
ATOM 674 N N . ALA A 1 83 ? -20.203 -6.435 9.611 1.00 96.25 83 ALA A N 1
ATOM 675 C CA . ALA A 1 83 ? -21.064 -6.159 10.760 1.00 96.25 83 ALA A CA 1
ATOM 676 C C . ALA A 1 83 ? -22.439 -6.841 10.671 1.00 96.25 83 ALA A C 1
ATOM 678 O O . ALA A 1 83 ? -23.002 -7.219 11.695 1.00 96.25 83 ALA A O 1
ATOM 679 N N . THR A 1 84 ? -22.982 -6.978 9.460 1.00 97.75 84 THR A N 1
ATOM 680 C CA . THR A 1 84 ? -24.340 -7.501 9.231 1.00 97.75 84 THR A CA 1
ATOM 681 C C . THR A 1 84 ? -24.352 -8.982 8.878 1.00 97.75 84 THR A C 1
ATOM 683 O O . THR A 1 84 ? -25.214 -9.708 9.363 1.00 97.75 84 THR A O 1
ATOM 686 N N . ASN A 1 85 ? -23.377 -9.444 8.091 1.00 96.81 85 ASN A N 1
ATOM 687 C CA . ASN A 1 85 ? -23.344 -10.803 7.547 1.00 96.81 85 ASN A CA 1
ATOM 688 C C . ASN A 1 85 ? -22.221 -11.661 8.148 1.00 96.81 85 ASN A C 1
ATOM 690 O O . ASN A 1 85 ? -22.061 -12.820 7.770 1.00 96.81 85 ASN A O 1
ATOM 694 N N . GLY A 1 86 ? -21.421 -11.112 9.069 1.00 93.00 86 GLY A N 1
ATOM 695 C CA . GLY A 1 86 ? -20.304 -11.831 9.683 1.00 93.00 86 GLY A CA 1
ATOM 696 C C . GLY A 1 86 ? -19.157 -12.126 8.712 1.00 93.00 86 GLY A C 1
ATOM 697 O O . GLY A 1 86 ? -18.356 -13.025 8.974 1.00 93.00 86 GLY A O 1
ATOM 698 N N . HIS A 1 87 ? -19.067 -11.398 7.592 1.00 94.19 87 HIS A N 1
ATOM 699 C CA . HIS A 1 87 ? -17.977 -11.564 6.634 1.00 94.19 87 HIS A CA 1
ATOM 700 C C . HIS A 1 87 ? -16.613 -11.349 7.313 1.00 94.19 87 HIS A C 1
ATOM 702 O O . HIS A 1 87 ? -16.447 -10.490 8.184 1.00 94.19 87 HIS A O 1
ATOM 708 N N . GLN A 1 88 ? -15.598 -12.113 6.903 1.00 93.69 88 GLN A N 1
ATOM 709 C CA . GLN A 1 88 ? -14.253 -11.961 7.449 1.00 93.69 88 GLN A CA 1
ATOM 710 C C . GLN A 1 88 ? -13.643 -10.619 7.022 1.00 93.69 88 GLN A C 1
ATOM 712 O O . GLN A 1 88 ? -13.716 -10.211 5.860 1.00 93.69 88 GLN A O 1
ATOM 717 N N . ARG A 1 89 ? -12.980 -9.927 7.950 1.00 92.81 89 ARG A N 1
ATOM 718 C CA . ARG A 1 89 ? -12.243 -8.707 7.607 1.00 92.81 89 ARG A CA 1
ATOM 719 C C . ARG A 1 89 ? -11.093 -9.001 6.647 1.00 92.81 89 ARG A C 1
ATOM 721 O O . ARG A 1 89 ? -10.375 -9.981 6.823 1.00 92.81 89 ARG A O 1
ATOM 728 N N . LYS A 1 90 ? -10.869 -8.091 5.694 1.00 91.88 90 LYS A N 1
ATOM 729 C CA . LYS A 1 90 ? -9.722 -8.146 4.770 1.00 91.88 90 LYS A CA 1
ATOM 730 C C . LYS A 1 90 ? -8.375 -8.043 5.488 1.00 91.88 90 LYS A C 1
ATOM 732 O O . LYS A 1 90 ? -7.391 -8.590 5.005 1.00 91.88 90 LYS A O 1
ATOM 737 N N . VAL A 1 91 ? -8.336 -7.357 6.630 1.00 90.00 91 VAL A N 1
ATOM 738 C CA . VAL A 1 91 ? -7.132 -7.181 7.449 1.00 90.00 91 VAL A CA 1
ATOM 739 C C . VAL A 1 91 ? -7.380 -7.759 8.843 1.00 90.00 91 VAL A C 1
ATOM 741 O O . VAL A 1 91 ? -8.438 -7.556 9.444 1.00 90.00 91 VAL A O 1
ATOM 744 N 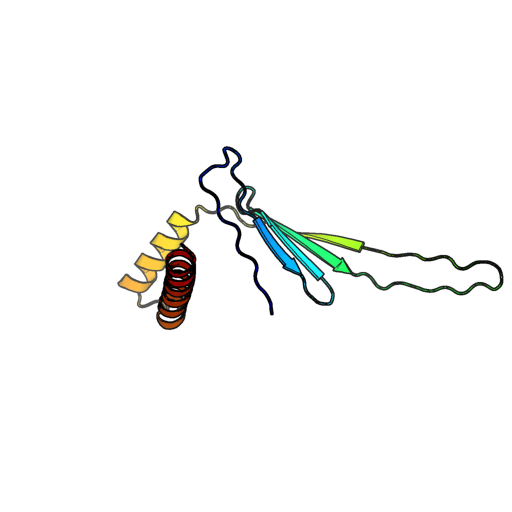N . ALA A 1 92 ? -6.417 -8.533 9.346 1.00 91.31 92 ALA A N 1
ATOM 745 C CA . ALA A 1 92 ? -6.458 -9.095 10.693 1.00 91.31 92 ALA A CA 1
ATOM 746 C C . ALA A 1 92 ? -6.052 -8.045 11.742 1.00 91.31 92 ALA A C 1
ATOM 748 O O . ALA A 1 92 ? -5.115 -7.288 11.500 1.00 91.31 92 ALA A O 1
ATOM 749 N N . ILE A 1 93 ? -6.674 -8.069 12.934 1.00 92.75 93 ILE A N 1
ATOM 750 C CA . ILE A 1 93 ? -6.335 -7.160 14.058 1.00 92.75 93 ILE A CA 1
ATOM 751 C C . ILE A 1 93 ? -4.837 -7.149 14.336 1.00 92.75 93 ILE A C 1
ATOM 753 O O . ILE A 1 93 ? -4.248 -6.088 14.492 1.00 92.75 93 ILE 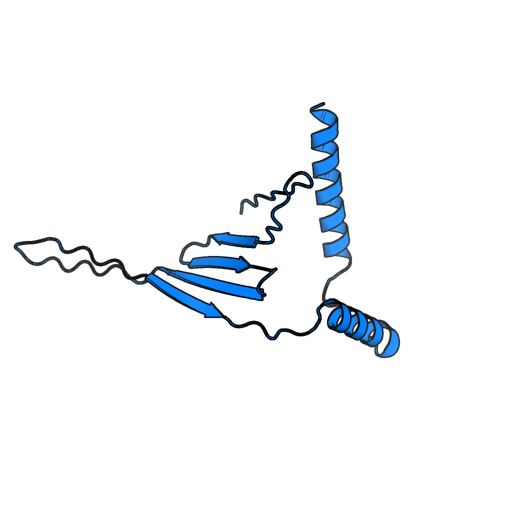A O 1
ATOM 757 N N . ASN A 1 94 ? -4.212 -8.326 14.369 1.00 95.56 94 ASN A N 1
ATOM 758 C CA . ASN A 1 94 ? -2.795 -8.435 14.700 1.00 95.56 94 ASN A CA 1
ATOM 759 C C . ASN A 1 94 ? -1.910 -7.667 13.704 1.00 95.56 94 ASN A C 1
ATOM 761 O O . ASN A 1 94 ? -0.914 -7.084 14.116 1.00 95.56 94 ASN A O 1
ATOM 765 N N . ASN A 1 95 ? -2.294 -7.598 12.423 1.00 94.81 95 ASN A N 1
ATOM 766 C CA . ASN A 1 95 ? -1.553 -6.825 11.426 1.00 94.81 95 ASN A CA 1
ATOM 767 C C . ASN A 1 95 ? -1.722 -5.315 11.649 1.00 94.81 95 ASN A C 1
ATOM 769 O O . ASN A 1 95 ? -0.771 -4.558 11.457 1.00 94.81 95 ASN A O 1
ATOM 773 N N . GLU A 1 96 ? -2.909 -4.870 12.071 1.00 94.06 96 GLU A N 1
ATOM 774 C CA . GLU A 1 96 ? -3.170 -3.457 12.377 1.00 94.06 96 GLU A CA 1
ATOM 775 C C . GLU A 1 96 ? -2.430 -3.010 13.640 1.00 94.06 96 GLU A C 1
ATOM 777 O O . GLU A 1 96 ? -1.760 -1.978 13.628 1.00 94.06 96 GLU A O 1
ATOM 782 N N . LEU A 1 97 ? -2.478 -3.820 14.703 1.00 97.50 97 LEU A N 1
ATOM 783 C CA . LEU A 1 97 ? -1.734 -3.568 15.938 1.00 97.50 97 LEU A CA 1
ATOM 784 C C . LEU A 1 97 ? -0.227 -3.526 15.683 1.00 97.50 97 LEU A C 1
ATOM 786 O O . LEU A 1 97 ? 0.442 -2.611 16.153 1.00 97.50 97 LEU A O 1
ATOM 790 N N . TYR A 1 98 ? 0.293 -4.457 14.881 1.00 97.00 98 TYR A N 1
ATOM 791 C CA . TYR A 1 98 ? 1.703 -4.464 14.499 1.00 97.00 98 TYR A CA 1
ATOM 792 C C . TYR A 1 98 ? 2.094 -3.226 13.674 1.00 97.00 98 TYR A C 1
ATOM 794 O O . TYR A 1 98 ? 3.152 -2.636 13.885 1.00 97.00 98 TYR A O 1
ATOM 802 N N . SER A 1 99 ? 1.217 -2.772 12.771 1.00 96.00 99 SER A N 1
ATOM 803 C CA . SER A 1 99 ? 1.441 -1.538 12.001 1.00 96.00 99 SER A CA 1
ATOM 804 C C . SER A 1 99 ? 1.512 -0.306 12.911 1.00 96.00 99 SER A C 1
ATOM 806 O O . SER A 1 99 ? 2.387 0.545 12.736 1.00 96.00 99 SER A O 1
ATOM 808 N N . LEU A 1 100 ? 0.623 -0.223 13.908 1.00 97.50 100 LEU A N 1
ATOM 809 C CA . LEU A 1 100 ? 0.636 0.842 14.912 1.00 97.50 100 LEU A CA 1
ATOM 810 C C . LEU A 1 100 ? 1.899 0.791 15.780 1.00 97.50 100 LEU A C 1
ATOM 812 O O . LEU A 1 100 ? 2.519 1.826 16.020 1.00 97.50 100 LEU A O 1
ATOM 816 N N . GLU A 1 101 ? 2.304 -0.399 16.222 1.00 98.12 101 GLU A N 1
ATOM 817 C CA . GLU A 1 101 ? 3.526 -0.608 16.999 1.00 98.12 101 GLU A CA 1
ATOM 818 C C . GLU A 1 101 ? 4.764 -0.089 16.253 1.00 98.12 101 GLU A C 1
ATOM 820 O O . GLU A 1 101 ? 5.552 0.672 16.818 1.00 98.12 101 GLU A O 1
ATOM 825 N N . ILE A 1 102 ? 4.904 -0.423 14.964 1.00 96.81 102 ILE A N 1
ATOM 826 C CA . ILE A 1 102 ? 5.996 0.083 14.121 1.00 96.81 102 ILE A CA 1
ATOM 827 C C . ILE A 1 102 ? 5.962 1.614 14.048 1.00 96.81 102 ILE A C 1
ATOM 829 O O . ILE A 1 102 ? 6.998 2.257 14.225 1.00 96.81 102 ILE A O 1
ATOM 833 N N . ALA A 1 103 ? 4.790 2.211 13.808 1.00 97.00 103 ALA A N 1
ATOM 834 C CA . ALA A 1 103 ? 4.655 3.664 13.710 1.00 97.00 103 ALA A CA 1
ATOM 835 C C . ALA A 1 103 ? 5.068 4.372 15.013 1.00 97.00 103 ALA A C 1
ATOM 837 O O . ALA A 1 103 ? 5.796 5.368 14.980 1.00 97.00 103 ALA A O 1
ATOM 838 N N . LEU A 1 104 ? 4.659 3.831 16.164 1.00 97.50 104 LEU A N 1
ATOM 839 C CA . LEU A 1 104 ? 5.044 4.347 17.479 1.00 97.50 104 LEU A CA 1
ATOM 840 C C . LEU A 1 104 ? 6.538 4.157 17.760 1.00 97.50 104 LEU A C 1
ATOM 842 O O . LEU A 1 104 ? 7.165 5.044 18.338 1.00 97.50 104 LEU A O 1
ATOM 846 N N . ASN A 1 105 ? 7.130 3.043 17.325 1.00 96.69 105 ASN A N 1
ATOM 847 C CA . ASN A 1 105 ? 8.567 2.809 17.448 1.00 96.69 105 ASN A CA 1
ATOM 848 C C . ASN A 1 105 ? 9.369 3.850 16.651 1.00 96.69 105 ASN A C 1
ATOM 850 O O . ASN A 1 105 ? 10.268 4.483 17.204 1.00 96.69 105 ASN A O 1
ATOM 854 N N . ILE A 1 106 ? 8.988 4.091 15.391 1.00 95.12 106 ILE A N 1
ATOM 855 C CA . ILE A 1 106 ? 9.590 5.125 14.536 1.00 95.12 106 ILE A CA 1
ATOM 856 C C . ILE A 1 106 ? 9.493 6.502 15.210 1.00 95.12 106 ILE A C 1
ATOM 858 O O . ILE A 1 106 ? 10.493 7.214 15.306 1.00 95.12 106 ILE A O 1
ATOM 862 N N . LEU A 1 107 ? 8.318 6.861 15.739 1.00 95.81 107 LEU A N 1
ATOM 863 C CA . LEU A 1 107 ? 8.123 8.118 16.468 1.00 95.81 107 LEU A CA 1
ATOM 864 C C . LEU A 1 107 ? 9.029 8.214 17.707 1.00 95.81 107 LEU 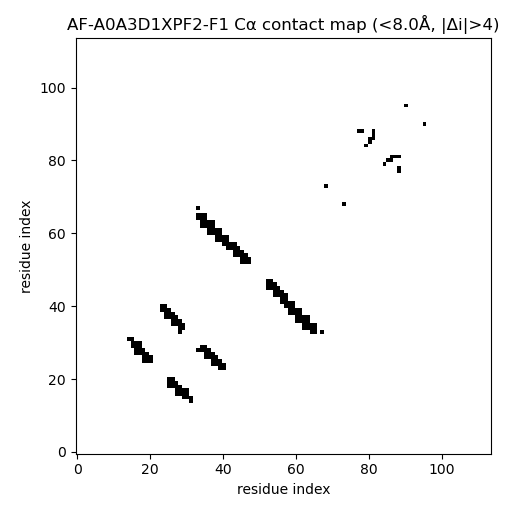A C 1
ATOM 866 O O . LEU A 1 107 ? 9.641 9.251 17.957 1.00 95.81 107 LEU A O 1
ATOM 870 N N . GLY A 1 108 ? 9.156 7.121 18.461 1.00 96.81 108 GLY A N 1
ATOM 871 C CA . GLY A 1 108 ? 10.053 7.038 19.610 1.00 96.81 108 GLY A CA 1
ATOM 872 C C . GLY A 1 108 ? 11.526 7.239 19.244 1.00 96.81 108 GLY A C 1
ATOM 873 O O . GLY A 1 108 ? 12.265 7.825 20.030 1.00 96.81 108 GLY A O 1
ATOM 874 N N . GLN A 1 109 ? 11.961 6.798 18.060 1.00 95.19 109 GLN A N 1
ATOM 875 C CA . GLN A 1 109 ? 13.324 7.037 17.572 1.00 95.19 109 GLN A CA 1
ATOM 876 C C . GLN A 1 109 ? 13.554 8.505 17.198 1.00 95.19 109 GLN A C 1
ATOM 878 O O . GLN A 1 109 ? 14.600 9.052 17.538 1.00 95.19 109 GLN A O 1
ATOM 883 N N . PHE A 1 110 ? 12.576 9.166 16.569 1.00 92.56 110 PHE A N 1
ATOM 884 C CA . PHE A 1 110 ? 12.668 10.603 16.287 1.00 92.56 110 PHE A CA 1
ATOM 885 C C . PHE A 1 110 ? 12.802 11.429 17.569 1.00 92.56 110 PHE A C 1
ATOM 887 O O . PHE A 1 110 ? 13.668 12.293 17.648 1.00 92.56 110 PHE A O 1
ATOM 894 N N . ASN A 1 111 ? 12.005 11.118 18.592 1.00 93.38 111 ASN A N 1
ATOM 895 C CA . ASN A 1 111 ? 12.009 11.864 19.853 1.00 93.38 111 ASN A CA 1
ATOM 896 C C . ASN A 1 111 ? 13.270 11.651 20.708 1.00 93.38 111 ASN A C 1
ATOM 898 O O . ASN A 1 111 ? 13.521 12.450 21.597 1.00 93.38 111 ASN A O 1
ATOM 902 N N . LYS A 1 112 ? 14.033 10.570 20.493 1.00 90.62 112 LYS A N 1
ATOM 903 C CA . LYS A 1 112 ? 15.298 10.305 21.209 1.00 90.62 112 LYS A CA 1
ATOM 904 C C . LYS A 1 112 ? 16.513 10.971 20.564 1.00 90.62 112 LYS A C 1
ATOM 906 O O . LYS A 1 112 ? 17.542 11.101 21.216 1.00 90.62 112 LYS A O 1
ATOM 911 N N . ASN A 1 113 ? 16.410 11.311 19.281 1.00 72.94 113 ASN A N 1
ATOM 912 C CA . ASN A 1 113 ? 17.490 11.903 18.488 1.00 72.94 113 ASN A CA 1
ATOM 913 C C . ASN A 1 113 ? 17.400 13.441 18.416 1.00 72.94 113 ASN A C 1
ATOM 915 O O . ASN A 1 113 ? 18.180 14.064 17.695 1.00 72.94 113 ASN A O 1
ATOM 919 N N . HIS A 1 114 ? 1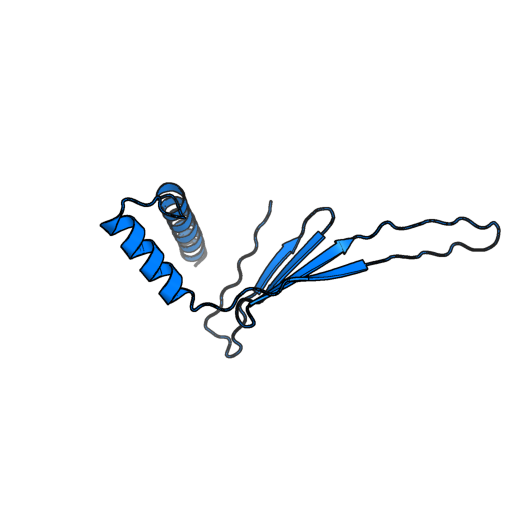6.456 14.028 19.155 1.00 53.47 114 HIS A N 1
ATOM 920 C CA . HIS A 1 114 ? 16.312 15.454 19.442 1.00 53.47 114 HIS A CA 1
ATOM 921 C C . HIS A 1 114 ? 16.466 15.677 20.947 1.00 53.47 114 HIS A C 1
ATOM 923 O O . HIS A 1 114 ? 16.942 16.774 21.311 1.00 53.47 114 HIS A O 1
#

pLDDT: mean 87.11, std 13.9, range [50.38, 98.12]